Protein AF-A0A6L4ZK62-F1 (afdb_monomer_lite)

Sequence (95 aa):
MKKRDLFFAAICVVVVGFLIFLSVRGKKPKPVDLSIPQHQNIKDITTRDRCLECHHPQTGINDVSNRIKATHPEKWQDIKFSCIKCHKLKTAADK

pLDDT: mean 86.46, std 8.83, range [50.75, 97.62]

Secondary structure (DSSP, 8-state):
--HHHHHHHHHHHHHHHHHHHHHHTT--PPPEETTSGGGTT--TT--HHHHHHHH-TTT--SHHHHHHHHHS-GGGG-TT--GGGTS-EE-TT--

Structure (mmCIF, N/CA/C/O backbone):
data_AF-A0A6L4ZK62-F1
#
_entry.id   AF-A0A6L4ZK62-F1
#
loop_
_atom_site.group_PDB
_atom_site.id
_atom_site.type_symbol
_atom_site.label_atom_id
_atom_site.label_alt_id
_atom_site.label_comp_id
_atom_site.label_asym_id
_atom_site.label_entity_id
_atom_site.label_seq_id
_atom_site.pdbx_PDB_ins_code
_atom_site.Cartn_x
_atom_site.Cartn_y
_atom_site.Cartn_z
_atom_site.occupancy
_atom_site.B_iso_or_equiv
_atom_site.auth_seq_id
_atom_site.auth_comp_id
_atom_site.auth_asym_id
_atom_site.auth_atom_id
_atom_site.pdbx_PDB_model_num
ATOM 1 N N . MET A 1 1 ? -28.841 17.987 32.473 1.00 60.50 1 MET A N 1
ATOM 2 C CA . MET A 1 1 ? -27.942 16.809 32.532 1.00 60.50 1 MET A CA 1
ATOM 3 C C . MET A 1 1 ? -27.203 16.808 33.857 1.00 60.50 1 MET A C 1
ATOM 5 O O . MET A 1 1 ? -26.782 17.874 34.295 1.00 60.50 1 MET A O 1
ATOM 9 N N . LYS A 1 2 ? -27.068 15.657 34.524 1.00 88.88 2 LYS A N 1
ATOM 10 C CA . LYS A 1 2 ? -26.320 15.563 35.788 1.00 88.88 2 LYS A CA 1
ATOM 11 C C . LYS A 1 2 ? -24.815 15.581 35.489 1.00 88.88 2 LYS A C 1
ATOM 13 O O . LYS A 1 2 ? -24.389 15.115 34.438 1.00 88.88 2 LYS A O 1
ATOM 18 N N . LYS A 1 3 ? -23.990 16.070 36.427 1.00 89.44 3 LYS A N 1
ATOM 19 C CA . LYS A 1 3 ? -22.513 16.114 36.281 1.00 89.44 3 LYS A CA 1
ATOM 20 C C . LYS A 1 3 ? -21.907 14.752 35.902 1.00 89.44 3 LYS A C 1
ATOM 22 O O . LYS A 1 3 ? -20.947 14.694 35.145 1.00 89.44 3 LYS A O 1
ATOM 27 N N . ARG A 1 4 ? -22.508 13.662 36.391 1.00 89.88 4 ARG A N 1
ATOM 28 C CA . ARG A 1 4 ? -22.123 12.281 36.057 1.00 89.88 4 ARG A CA 1
ATOM 29 C C . ARG A 1 4 ? -22.343 11.947 34.580 1.00 89.88 4 ARG A C 1
ATOM 31 O O . ARG A 1 4 ? -21.506 11.279 33.989 1.00 89.88 4 ARG A O 1
ATOM 38 N N . ASP A 1 5 ? -23.426 12.445 33.989 1.00 91.62 5 ASP A N 1
ATOM 39 C CA . ASP A 1 5 ? -23.760 12.202 32.582 1.00 91.62 5 ASP A CA 1
ATOM 40 C C . ASP A 1 5 ? -22.766 12.938 31.671 1.00 91.62 5 ASP A C 1
ATOM 42 O O . ASP A 1 5 ? -22.336 12.405 30.653 1.00 91.62 5 ASP A O 1
ATOM 46 N N . LEU A 1 6 ? -22.342 14.144 32.077 1.00 92.56 6 LEU A N 1
ATOM 47 C CA . LEU A 1 6 ? -21.321 14.920 31.369 1.00 92.56 6 LEU A CA 1
ATOM 48 C C . LEU A 1 6 ? -19.949 14.227 31.415 1.00 92.56 6 LEU A C 1
ATOM 50 O O . LEU A 1 6 ? -19.256 14.151 30.405 1.00 92.56 6 LEU A O 1
ATOM 54 N N . PHE A 1 7 ? -19.576 13.692 32.580 1.00 94.38 7 PHE A N 1
ATOM 55 C CA . PHE A 1 7 ? -18.335 12.937 32.750 1.00 94.38 7 PHE A CA 1
ATOM 56 C C . PHE A 1 7 ? -18.327 11.654 31.910 1.00 94.38 7 PH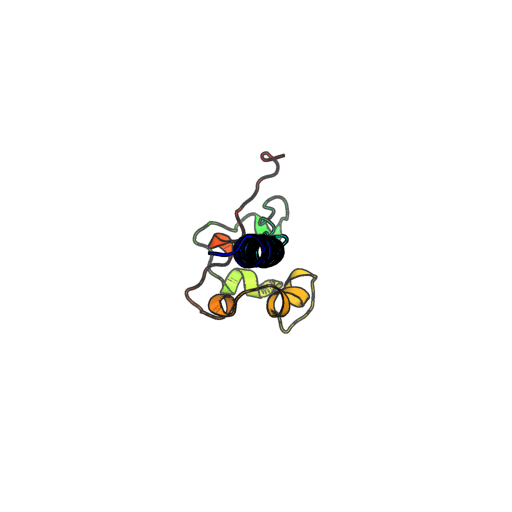E A C 1
ATOM 58 O O . PHE A 1 7 ? -17.351 11.370 31.219 1.00 94.38 7 PHE A O 1
ATOM 65 N N . PHE A 1 8 ? -19.437 10.915 31.910 1.00 94.88 8 PHE A N 1
ATOM 66 C CA . PHE A 1 8 ? -19.588 9.727 31.076 1.00 94.88 8 PHE A CA 1
ATOM 67 C C . PHE A 1 8 ? -19.473 10.063 29.582 1.00 94.88 8 PHE A C 1
ATOM 69 O O . PHE A 1 8 ? -18.706 9.423 28.865 1.00 94.88 8 PHE A O 1
ATOM 76 N N . ALA A 1 9 ? -20.155 11.118 29.125 1.00 95.31 9 ALA A N 1
ATOM 77 C CA . ALA A 1 9 ? -20.063 11.576 27.741 1.00 95.31 9 ALA A CA 1
ATOM 78 C C . ALA A 1 9 ? -18.623 11.949 27.345 1.00 95.31 9 ALA A C 1
ATOM 80 O O . ALA A 1 9 ? -18.170 11.577 26.263 1.00 95.31 9 ALA A O 1
ATOM 81 N N . ALA A 1 10 ? -17.878 12.621 28.229 1.00 96.19 10 ALA A N 1
ATOM 82 C CA . ALA A 1 10 ? -16.477 12.957 27.987 1.00 96.19 10 ALA A CA 1
ATOM 83 C C . ALA A 1 10 ? -15.604 11.704 27.801 1.00 96.19 10 ALA A C 1
ATOM 85 O O . ALA A 1 10 ? -14.806 11.648 26.866 1.00 96.19 10 ALA A O 1
ATOM 86 N N . ILE A 1 11 ? -15.796 10.670 28.630 1.00 96.56 11 ILE A N 1
ATOM 87 C CA . ILE A 1 11 ? -15.089 9.390 28.476 1.00 96.56 11 ILE A CA 1
ATOM 88 C C . ILE A 1 11 ? -15.421 8.747 27.130 1.00 96.56 11 ILE A C 1
ATOM 90 O O . ILE A 1 11 ? -14.509 8.321 26.422 1.00 96.56 11 ILE A O 1
ATOM 94 N N . CYS A 1 12 ? -16.698 8.707 26.740 1.00 96.94 12 CYS A N 1
ATOM 95 C CA . CYS A 1 12 ? -17.096 8.159 25.445 1.00 96.94 12 CYS A CA 1
ATOM 96 C C . CYS A 1 12 ? -16.392 8.872 24.284 1.00 96.94 12 CYS A C 1
ATOM 98 O O . CYS A 1 12 ? -15.862 8.206 23.397 1.00 96.94 12 CYS A O 1
ATOM 100 N N . VAL A 1 13 ? -16.324 10.208 24.310 1.00 97.25 13 VAL A N 1
ATOM 101 C CA . VAL A 1 13 ? -15.620 10.993 23.281 1.00 97.25 13 VAL A CA 1
ATOM 102 C C . VAL A 1 13 ? -14.132 10.643 23.237 1.00 97.25 13 VAL A C 1
ATOM 104 O O . VAL A 1 13 ? -13.591 10.438 22.151 1.00 97.25 13 VAL A O 1
ATOM 107 N N . VAL A 1 14 ? -13.474 10.516 24.393 1.00 97.44 14 VAL A N 1
ATOM 108 C CA . VAL A 1 14 ? -12.052 10.142 24.470 1.00 97.44 14 VAL A CA 1
ATOM 109 C C . VAL A 1 14 ? -11.814 8.743 23.904 1.00 97.44 14 VAL A C 1
ATOM 111 O O . VAL A 1 14 ? -10.916 8.564 23.083 1.00 97.44 14 VAL A O 1
ATOM 114 N N . VAL A 1 15 ? -12.628 7.757 24.288 1.00 97.62 15 VAL A N 1
ATOM 115 C CA . VAL A 1 15 ? -12.490 6.373 23.809 1.00 97.62 15 VAL A CA 1
ATOM 116 C C . VAL A 1 15 ? -12.726 6.295 22.302 1.00 97.62 15 VAL A C 1
ATOM 118 O O . VAL A 1 15 ? -11.910 5.718 21.586 1.00 97.62 15 VAL A O 1
ATOM 121 N N . VAL A 1 16 ? -13.792 6.917 21.792 1.00 96.75 16 VAL A N 1
ATOM 122 C CA . VAL A 1 16 ? -14.087 6.936 20.350 1.00 96.75 16 VAL A CA 1
ATOM 123 C C . VAL A 1 16 ? -12.972 7.641 19.577 1.00 96.75 16 VAL A C 1
ATOM 125 O O . VAL A 1 16 ? -12.487 7.105 18.582 1.00 96.75 16 VAL A O 1
ATOM 128 N N . GLY A 1 17 ? -12.506 8.797 20.057 1.00 96.06 17 GLY A N 1
ATOM 129 C CA . GLY A 1 17 ? -11.388 9.520 19.452 1.00 96.06 17 GLY A CA 1
ATOM 130 C C . GLY A 1 17 ? -10.103 8.689 19.418 1.00 96.06 17 GLY A C 1
ATOM 131 O O . GLY A 1 17 ? -9.425 8.637 18.392 1.00 96.06 17 GLY A O 1
ATOM 132 N N . PHE A 1 18 ? -9.801 7.973 20.502 1.00 95.25 18 PHE A N 1
ATOM 133 C CA . PHE A 1 18 ? -8.647 7.082 20.578 1.00 95.25 18 PHE A CA 1
ATOM 134 C C . PHE A 1 18 ? -8.753 5.900 19.604 1.00 95.25 18 PHE A C 1
ATOM 136 O O . PHE A 1 18 ? -7.789 5.589 18.904 1.00 95.25 18 PHE A O 1
ATOM 143 N N . LEU A 1 19 ? -9.928 5.277 19.483 1.00 93.56 19 LEU A N 1
ATOM 144 C CA . LEU A 1 19 ? -10.157 4.193 18.523 1.00 93.56 19 LEU A CA 1
ATOM 145 C C . LEU A 1 19 ? -10.040 4.673 17.069 1.00 93.56 19 LEU A C 1
ATOM 147 O O . LEU A 1 19 ? -9.416 3.997 16.250 1.00 93.56 19 LEU A O 1
ATOM 151 N N . ILE A 1 20 ? -10.577 5.856 16.746 1.00 90.50 20 ILE A N 1
ATOM 152 C CA . ILE A 1 20 ? -10.412 6.476 15.421 1.00 90.50 20 ILE A CA 1
ATOM 153 C C . ILE A 1 20 ? -8.928 6.716 15.145 1.00 90.50 20 ILE A C 1
ATOM 155 O O . ILE A 1 20 ? -8.422 6.342 14.087 1.00 90.50 20 ILE A O 1
ATOM 159 N N . PHE A 1 21 ? -8.208 7.282 16.111 1.00 90.56 21 PHE A N 1
ATOM 160 C CA . PHE A 1 21 ? -6.779 7.524 15.987 1.00 90.56 21 PHE A CA 1
ATOM 161 C C . PHE A 1 21 ? -5.992 6.240 15.700 1.00 90.56 21 PHE A C 1
ATOM 163 O O . PHE A 1 21 ? -5.195 6.212 14.760 1.00 90.56 21 PHE A O 1
ATOM 170 N N . LEU A 1 22 ? -6.249 5.160 16.445 1.00 86.94 22 LEU A N 1
ATOM 171 C CA . LEU A 1 22 ? -5.626 3.857 16.201 1.00 86.94 22 LEU A CA 1
ATOM 172 C C . LEU A 1 22 ? -6.001 3.274 14.832 1.00 86.94 22 LEU A C 1
ATOM 174 O O . LEU A 1 22 ? -5.151 2.690 14.167 1.00 86.94 22 LEU A O 1
ATOM 178 N N . SER A 1 23 ? -7.240 3.471 14.375 1.00 81.12 23 SER A N 1
ATOM 179 C CA . SER A 1 23 ? -7.703 2.973 13.072 1.00 81.12 23 SER A CA 1
ATOM 180 C C . SER A 1 23 ? -6.976 3.618 11.884 1.00 81.12 23 SER A C 1
ATOM 182 O O . SER A 1 23 ? -6.807 2.980 10.837 1.00 81.12 23 SER A O 1
ATOM 184 N N . VAL A 1 24 ? -6.531 4.869 12.034 1.00 80.12 24 VAL A N 1
ATOM 185 C CA . VAL A 1 24 ? -5.833 5.627 10.981 1.00 80.12 24 VAL A CA 1
ATOM 186 C C . VAL A 1 24 ? -4.307 5.517 11.119 1.00 80.12 24 VAL A C 1
ATOM 188 O O . VAL A 1 24 ? -3.577 5.550 10.123 1.00 80.12 24 VAL A O 1
ATOM 191 N N . ARG A 1 25 ? -3.790 5.351 12.342 1.00 76.50 25 ARG A N 1
ATOM 192 C CA . ARG A 1 25 ? -2.350 5.289 12.612 1.00 76.50 25 ARG A CA 1
ATOM 193 C C . ARG A 1 25 ? -1.751 3.973 12.096 1.00 76.50 25 ARG A C 1
ATOM 195 O O . ARG A 1 25 ? -2.106 2.892 12.538 1.00 76.50 25 ARG A O 1
ATOM 202 N N . GLY A 1 26 ? -0.797 4.073 11.167 1.00 64.31 26 GLY A N 1
ATOM 203 C CA . GLY A 1 26 ? -0.035 2.929 10.639 1.00 64.31 26 GLY A CA 1
ATOM 204 C C . GLY A 1 26 ? -0.442 2.464 9.237 1.00 64.31 26 GLY A C 1
ATOM 205 O O . GLY A 1 26 ? 0.331 1.763 8.589 1.00 64.31 26 GLY A O 1
ATOM 206 N N . LYS A 1 27 ? -1.576 2.930 8.701 1.00 71.25 27 LYS A N 1
ATOM 207 C CA . LYS A 1 27 ? -2.012 2.640 7.321 1.00 71.25 27 LYS 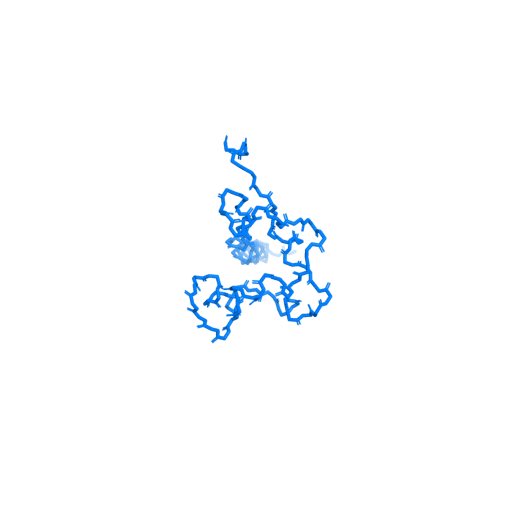A CA 1
ATOM 208 C C . LYS A 1 27 ? -1.380 3.594 6.303 1.00 71.25 27 LYS A C 1
ATOM 210 O O . LYS A 1 27 ? -2.073 4.202 5.493 1.00 71.25 27 LYS A O 1
ATOM 215 N N . LYS A 1 28 ? -0.059 3.781 6.373 1.00 79.50 28 LYS A N 1
ATOM 216 C CA . LYS A 1 28 ? 0.663 4.612 5.402 1.00 79.50 28 LYS A CA 1
ATOM 217 C C . LYS A 1 28 ? 1.231 3.723 4.293 1.00 79.50 28 LYS A C 1
ATOM 219 O O . LYS A 1 28 ? 2.136 2.937 4.579 1.00 79.50 28 LYS A O 1
ATOM 224 N N . PRO A 1 29 ? 0.724 3.821 3.051 1.00 85.75 29 PRO A N 1
ATOM 225 C CA . PRO A 1 29 ? 1.315 3.108 1.927 1.00 85.75 29 PRO A CA 1
ATOM 226 C C . PRO A 1 29 ? 2.757 3.582 1.732 1.00 85.75 29 PRO A C 1
ATOM 228 O O . PRO A 1 29 ? 3.038 4.782 1.731 1.00 85.75 29 PRO A O 1
ATOM 231 N N . LYS A 1 30 ? 3.686 2.634 1.598 1.00 87.56 30 LYS A N 1
ATOM 232 C CA . LYS A 1 30 ? 5.078 2.955 1.270 1.00 87.56 30 LYS A CA 1
ATOM 233 C C . LYS A 1 30 ? 5.152 3.460 -0.174 1.00 87.56 30 LYS A C 1
ATOM 235 O O . LYS A 1 30 ? 4.467 2.890 -1.020 1.00 87.56 30 LYS A O 1
ATOM 240 N N . PRO A 1 31 ? 5.948 4.490 -0.480 1.00 90.94 31 PRO A N 1
ATOM 241 C CA . PRO A 1 31 ? 6.092 4.938 -1.856 1.00 90.94 31 PRO A CA 1
ATOM 242 C C . PRO A 1 31 ? 6.747 3.863 -2.733 1.00 90.94 31 PRO A C 1
ATOM 244 O O . PRO A 1 31 ? 7.481 3.008 -2.231 1.00 90.94 31 PRO A O 1
ATOM 247 N N . VAL A 1 32 ? 6.494 3.929 -4.040 1.00 91.69 32 VAL A N 1
ATOM 248 C CA . VAL A 1 32 ? 7.251 3.157 -5.031 1.00 91.69 32 VAL A CA 1
ATOM 249 C C . VAL A 1 32 ? 8.595 3.846 -5.210 1.00 91.69 32 VAL A C 1
ATOM 251 O O . VAL A 1 32 ? 8.659 4.987 -5.666 1.00 91.69 32 VAL A O 1
ATOM 254 N N . ASP A 1 33 ? 9.658 3.159 -4.814 1.00 91.69 33 ASP A N 1
ATOM 255 C CA . ASP A 1 33 ? 11.019 3.665 -4.939 1.00 91.69 33 ASP A CA 1
ATOM 256 C C . ASP A 1 33 ? 11.514 3.491 -6.377 1.00 91.69 33 ASP A C 1
ATOM 258 O O . ASP A 1 33 ? 11.746 2.364 -6.819 1.00 91.69 33 ASP A O 1
ATOM 262 N N . LEU A 1 34 ? 11.663 4.607 -7.094 1.00 91.00 34 LEU A N 1
ATOM 263 C CA . LEU A 1 34 ? 12.130 4.639 -8.481 1.00 91.00 34 LEU A CA 1
ATOM 264 C C . LEU A 1 34 ? 13.647 4.419 -8.614 1.00 91.00 34 LEU A C 1
ATOM 266 O O . LEU A 1 34 ? 14.138 4.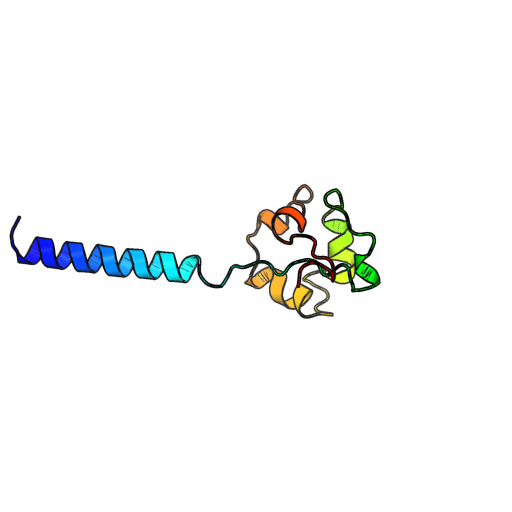272 -9.731 1.00 91.00 34 LEU A O 1
ATOM 270 N N . SER A 1 35 ? 14.401 4.380 -7.508 1.00 89.75 35 SER A N 1
ATOM 271 C CA . SER A 1 35 ? 15.825 4.014 -7.542 1.00 89.75 35 SER A CA 1
ATOM 272 C C . SER A 1 35 ? 16.045 2.517 -7.787 1.00 89.75 35 SER A C 1
ATOM 274 O O . SER A 1 35 ? 17.103 2.118 -8.272 1.00 89.75 35 SER A O 1
ATOM 276 N N . ILE A 1 36 ? 15.033 1.690 -7.508 1.00 89.62 36 ILE A N 1
ATOM 277 C CA . ILE A 1 36 ? 15.048 0.255 -7.792 1.00 89.62 36 ILE A CA 1
ATOM 278 C C . ILE A 1 36 ? 14.944 0.063 -9.316 1.00 89.62 36 ILE A C 1
ATOM 280 O O . ILE A 1 36 ? 13.965 0.534 -9.901 1.00 89.62 36 ILE A O 1
ATOM 284 N N . PRO A 1 37 ? 15.883 -0.649 -9.976 1.00 91.06 37 PRO A N 1
ATOM 285 C CA . PRO A 1 37 ? 15.896 -0.799 -11.436 1.00 91.06 37 PRO A CA 1
ATOM 286 C C . PRO A 1 37 ? 14.565 -1.279 -12.027 1.00 91.06 37 PRO A C 1
ATOM 288 O O . PRO A 1 37 ? 14.101 -0.768 -13.042 1.00 91.06 37 PRO A O 1
ATOM 291 N N . GLN A 1 38 ? 13.897 -2.209 -11.343 1.00 89.69 38 GLN A N 1
ATOM 292 C CA . GLN A 1 38 ? 12.606 -2.770 -11.748 1.00 89.69 38 GLN A CA 1
ATOM 293 C C . GLN A 1 38 ? 11.457 -1.747 -11.706 1.00 89.69 38 GLN A C 1
ATOM 295 O O . GLN A 1 38 ? 10.434 -1.949 -12.355 1.00 89.69 38 GLN A O 1
ATOM 300 N N . HIS A 1 39 ? 11.605 -0.649 -10.964 1.00 92.88 39 HIS A N 1
ATOM 301 C CA . HIS A 1 39 ? 10.582 0.387 -10.823 1.00 92.88 39 HIS A CA 1
ATOM 302 C C . HIS A 1 39 ? 10.816 1.618 -11.700 1.00 92.88 39 HIS A C 1
ATOM 304 O O . HIS A 1 39 ? 9.918 2.448 -11.805 1.00 92.88 39 HIS A O 1
ATOM 310 N N . GLN A 1 40 ? 11.972 1.744 -12.356 1.00 91.31 40 GLN A N 1
ATOM 311 C CA . GLN A 1 40 ? 12.345 2.955 -13.102 1.00 91.31 40 GLN A CA 1
ATOM 312 C C . GLN A 1 40 ? 11.332 3.349 -14.188 1.00 91.31 40 GLN A C 1
ATOM 314 O O . GLN A 1 40 ? 11.164 4.529 -14.485 1.00 91.31 40 GLN A O 1
ATOM 319 N N . ASN A 1 41 ? 10.624 2.369 -14.757 1.00 89.19 41 ASN A N 1
ATOM 320 C CA . ASN A 1 41 ? 9.641 2.583 -15.821 1.00 89.19 41 ASN A CA 1
ATOM 321 C C . ASN A 1 41 ? 8.188 2.683 -15.322 1.00 89.19 41 ASN A C 1
ATOM 323 O O . ASN A 1 41 ? 7.266 2.777 -16.136 1.00 89.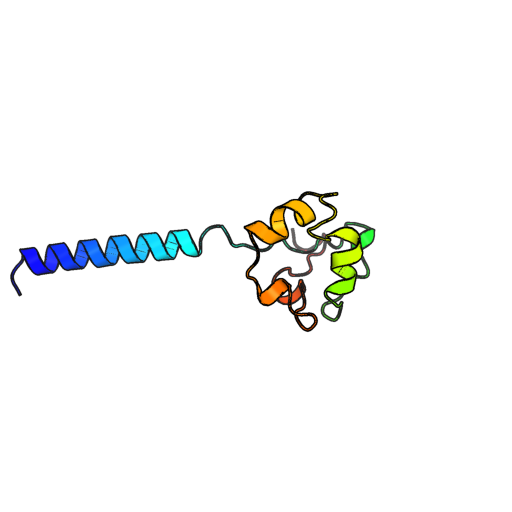19 41 ASN A O 1
ATOM 327 N N . ILE A 1 42 ? 7.961 2.649 -14.007 1.00 92.00 42 ILE A N 1
ATOM 328 C CA . ILE A 1 42 ? 6.624 2.781 -13.425 1.00 92.00 42 ILE A CA 1
ATOM 329 C C . ILE A 1 42 ? 6.199 4.252 -13.479 1.00 92.00 42 ILE A C 1
ATOM 331 O O . ILE A 1 42 ? 6.928 5.146 -13.056 1.00 92.00 42 ILE A O 1
ATOM 335 N N . LYS A 1 43 ? 5.000 4.502 -14.006 1.00 90.50 43 LYS A N 1
ATOM 336 C CA . LYS A 1 43 ? 4.389 5.831 -14.152 1.00 90.50 43 LYS A CA 1
ATOM 337 C C . LYS A 1 43 ? 3.009 5.820 -13.513 1.00 90.50 43 LYS A C 1
ATOM 339 O O . LYS A 1 43 ? 2.431 4.756 -13.348 1.00 90.50 43 LYS A O 1
ATOM 344 N N . ASP A 1 44 ? 2.416 6.982 -13.253 1.00 87.44 44 ASP A N 1
ATOM 345 C CA . ASP A 1 44 ? 1.077 7.067 -12.639 1.00 87.44 44 ASP A CA 1
ATOM 346 C C . ASP A 1 44 ? -0.029 6.334 -13.423 1.00 87.44 44 ASP A C 1
ATOM 348 O O . ASP A 1 44 ? -1.025 5.900 -12.843 1.00 87.44 44 ASP A O 1
ATOM 352 N N . ILE A 1 45 ? 0.161 6.154 -14.735 1.00 87.94 45 ILE A N 1
ATOM 353 C CA . ILE A 1 45 ? -0.757 5.405 -15.606 1.00 87.94 45 ILE A CA 1
ATOM 354 C C . ILE A 1 45 ? -0.556 3.883 -15.555 1.00 87.94 45 ILE A C 1
ATOM 356 O O . ILE A 1 45 ? -1.333 3.145 -16.158 1.00 87.94 45 ILE A O 1
ATOM 360 N N . THR A 1 46 ? 0.505 3.402 -14.901 1.00 90.00 46 THR A N 1
ATOM 361 C CA . THR A 1 46 ? 0.838 1.979 -14.863 1.00 90.00 46 THR A CA 1
ATOM 362 C C . THR A 1 46 ? -0.286 1.203 -14.181 1.00 90.00 46 THR A C 1
ATOM 364 O O . THR A 1 46 ? -0.777 1.567 -13.107 1.00 90.00 46 THR A O 1
ATOM 367 N N . THR A 1 47 ? -0.712 0.128 -14.839 1.00 90.25 47 THR A N 1
ATOM 368 C CA . THR A 1 47 ? -1.812 -0.713 -14.375 1.00 90.25 47 THR A CA 1
ATOM 369 C C . THR A 1 47 ? -1.382 -1.588 -13.206 1.00 90.25 47 THR A C 1
ATOM 371 O O . THR A 1 47 ? -0.208 -1.914 -13.029 1.00 90.25 47 THR A O 1
ATOM 374 N N . ARG A 1 48 ? -2.369 -2.016 -12.417 1.00 90.62 48 ARG A N 1
ATOM 375 C CA . ARG A 1 48 ? -2.176 -2.954 -11.309 1.00 90.62 48 ARG A CA 1
ATOM 376 C C . ARG A 1 48 ? -1.482 -4.241 -11.737 1.00 90.62 48 ARG A C 1
ATOM 378 O O . ARG A 1 48 ? -0.623 -4.719 -11.002 1.00 90.62 48 ARG A O 1
ATOM 385 N N . ASP A 1 49 ? -1.838 -4.788 -12.894 1.00 90.56 49 ASP A N 1
ATOM 386 C CA . ASP A 1 49 ? -1.311 -6.083 -13.333 1.00 90.56 49 ASP A CA 1
ATOM 387 C C . ASP A 1 49 ? 0.213 -6.053 -13.480 1.00 90.56 49 ASP A C 1
ATOM 389 O O . ASP A 1 49 ? 0.875 -6.997 -13.063 1.00 90.56 49 ASP A O 1
ATOM 393 N N . ARG A 1 50 ? 0.785 -4.917 -13.907 1.00 91.50 50 ARG A N 1
ATOM 394 C CA . ARG A 1 50 ? 2.243 -4.723 -13.941 1.00 91.50 50 ARG A CA 1
ATOM 395 C C . ARG A 1 50 ? 2.890 -4.805 -12.562 1.00 91.50 50 ARG A C 1
ATOM 397 O O . ARG A 1 50 ? 3.979 -5.344 -12.427 1.00 91.50 50 ARG A O 1
ATOM 404 N N . CYS A 1 51 ? 2.232 -4.295 -11.522 1.00 90.75 51 CYS A N 1
ATOM 405 C CA . CYS A 1 51 ? 2.730 -4.429 -10.152 1.00 90.75 51 CYS A CA 1
ATOM 406 C C . CYS A 1 51 ? 2.625 -5.879 -9.656 1.00 90.75 51 CYS A C 1
ATOM 408 O O . CYS A 1 51 ? 3.488 -6.350 -8.916 1.00 90.75 51 CYS A O 1
ATOM 410 N N . LEU A 1 52 ? 1.563 -6.585 -10.049 1.00 90.50 52 LEU A N 1
ATOM 411 C CA . LEU A 1 52 ? 1.308 -7.955 -9.614 1.00 90.50 52 LEU A CA 1
ATOM 412 C C . LEU A 1 52 ? 2.214 -8.994 -10.268 1.00 90.50 52 LEU A C 1
ATOM 414 O O . LEU A 1 52 ? 2.341 -10.068 -9.694 1.00 90.50 52 LEU A O 1
ATOM 418 N N . GLU A 1 53 ? 2.893 -8.681 -11.372 1.00 90.62 53 GLU A N 1
ATOM 419 C CA . GLU A 1 53 ? 3.936 -9.551 -11.941 1.00 90.62 53 GLU A CA 1
ATOM 420 C C . GLU A 1 53 ? 4.985 -9.945 -10.877 1.00 90.62 53 GLU A C 1
ATOM 422 O O . GLU A 1 53 ? 5.382 -11.105 -10.793 1.00 90.62 53 GLU A O 1
ATOM 427 N N . CYS A 1 54 ? 5.363 -9.006 -9.999 1.00 89.56 54 CYS A N 1
ATOM 428 C CA . CYS A 1 54 ? 6.353 -9.227 -8.935 1.00 89.56 54 CYS A CA 1
ATOM 429 C C . CYS A 1 54 ? 5.759 -9.228 -7.517 1.00 89.56 54 CYS A C 1
ATOM 431 O O . CYS A 1 54 ? 6.369 -9.770 -6.594 1.00 89.56 54 CYS A O 1
ATOM 433 N N . HIS A 1 55 ? 4.594 -8.609 -7.308 1.00 90.06 55 HIS A N 1
ATOM 434 C CA . HIS A 1 55 ? 3.967 -8.463 -5.989 1.00 90.06 55 HIS A CA 1
ATOM 435 C C . HIS A 1 55 ? 2.696 -9.303 -5.821 1.00 90.06 55 HIS A C 1
ATOM 437 O O . HIS A 1 55 ? 1.805 -8.935 -5.059 1.00 90.06 55 HIS A O 1
ATOM 443 N N . HIS A 1 56 ? 2.564 -10.417 -6.542 1.00 88.69 56 HIS A N 1
ATOM 444 C CA . HIS A 1 56 ? 1.361 -11.237 -6.453 1.00 88.69 56 HIS A CA 1
ATOM 445 C C . HIS A 1 56 ? 1.162 -11.824 -5.038 1.00 88.69 56 HIS A C 1
ATOM 447 O O . HIS A 1 56 ? 2.039 -12.508 -4.514 1.00 88.69 56 HIS A O 1
ATOM 453 N N . PRO A 1 57 ? -0.020 -11.683 -4.416 1.00 84.75 57 PRO A N 1
ATOM 454 C CA . PRO A 1 57 ? -0.247 -12.112 -3.033 1.00 84.75 57 PRO A CA 1
ATOM 455 C C . PRO A 1 57 ? -0.272 -13.632 -2.826 1.00 84.75 57 PRO A C 1
ATOM 457 O O . PRO A 1 57 ? -0.387 -14.093 -1.693 1.00 84.75 57 PRO A O 1
ATOM 460 N N . GLN A 1 58 ? -0.248 -14.418 -3.903 1.00 83.62 58 GLN A N 1
ATOM 461 C CA . GLN A 1 58 ? -0.177 -15.881 -3.826 1.00 83.62 58 GLN A CA 1
ATOM 462 C C . GLN A 1 58 ? 1.250 -16.415 -3.960 1.00 83.62 58 GLN A C 1
ATOM 464 O O . GLN A 1 58 ? 1.491 -17.549 -3.570 1.00 83.62 58 GLN A O 1
ATOM 469 N N . THR A 1 59 ? 2.187 -15.633 -4.506 1.00 80.56 59 THR A N 1
ATOM 470 C CA . THR A 1 59 ? 3.556 -16.120 -4.721 1.00 80.56 59 THR A CA 1
ATOM 471 C C . THR A 1 59 ? 4.389 -16.025 -3.448 1.00 80.56 59 THR A C 1
ATOM 473 O O . THR A 1 59 ? 5.271 -16.846 -3.234 1.00 80.56 59 THR A O 1
ATOM 476 N N . GLY A 1 60 ? 4.122 -15.027 -2.597 1.00 78.31 60 GLY A N 1
ATOM 477 C CA . GLY A 1 60 ? 4.815 -14.846 -1.316 1.00 78.31 60 GLY A CA 1
ATOM 478 C C . GLY A 1 60 ? 6.316 -14.551 -1.436 1.00 78.31 60 GLY A C 1
ATOM 479 O O . GLY A 1 60 ? 7.034 -14.582 -0.440 1.00 78.31 60 GLY A O 1
ATOM 480 N N . ILE A 1 61 ? 6.790 -14.234 -2.647 1.00 77.94 61 ILE A N 1
ATOM 481 C CA . ILE A 1 61 ? 8.217 -14.101 -2.987 1.00 77.94 61 ILE A CA 1
ATOM 482 C C . ILE A 1 61 ? 8.876 -12.914 -2.266 1.00 77.94 61 ILE A C 1
ATOM 484 O O . ILE A 1 61 ? 10.087 -12.895 -2.069 1.00 77.94 61 ILE A O 1
ATOM 488 N N . ASN A 1 62 ? 8.098 -11.906 -1.862 1.00 82.00 62 ASN A N 1
ATOM 489 C CA . ASN A 1 62 ? 8.614 -10.727 -1.173 1.00 82.00 62 ASN A CA 1
ATOM 490 C C . ASN A 1 62 ? 7.663 -10.210 -0.089 1.00 82.00 62 ASN A C 1
ATOM 492 O O . ASN A 1 62 ? 6.477 -10.545 -0.040 1.00 82.00 62 ASN A O 1
ATOM 496 N N . ASP A 1 63 ? 8.197 -9.329 0.757 1.00 80.31 63 ASP A N 1
ATOM 497 C CA . ASP A 1 63 ? 7.473 -8.674 1.850 1.00 80.31 63 ASP A CA 1
ATOM 498 C C . ASP A 1 63 ? 6.163 -8.018 1.410 1.00 80.31 63 ASP A C 1
ATOM 500 O O . ASP A 1 63 ? 5.184 -8.016 2.157 1.00 80.31 63 ASP A O 1
ATOM 504 N N . VAL A 1 64 ? 6.132 -7.454 0.202 1.00 80.56 64 VAL A N 1
ATOM 505 C CA . VAL A 1 64 ? 4.930 -6.817 -0.343 1.00 80.56 64 VAL A CA 1
ATOM 506 C C . VAL A 1 64 ? 3.866 -7.877 -0.630 1.00 80.56 64 VAL A C 1
ATOM 508 O O . VAL A 1 64 ? 2.745 -7.755 -0.139 1.00 80.56 64 VAL A O 1
ATOM 511 N N . SER A 1 65 ? 4.235 -8.957 -1.322 1.00 81.94 65 SER A N 1
ATOM 512 C CA . SER A 1 65 ? 3.355 -10.091 -1.640 1.00 81.94 65 SER A CA 1
ATOM 513 C C . SER A 1 65 ? 2.721 -10.683 -0.379 1.00 81.94 65 SER A C 1
ATOM 515 O O . SER A 1 65 ? 1.510 -10.890 -0.325 1.00 81.94 65 SER A O 1
ATOM 517 N N . ASN A 1 66 ? 3.520 -10.859 0.677 1.00 82.38 66 ASN A N 1
ATOM 518 C CA . ASN A 1 66 ? 3.061 -11.423 1.948 1.00 82.38 66 ASN A CA 1
ATOM 519 C C . ASN A 1 66 ? 2.100 -10.500 2.713 1.00 82.38 66 ASN A C 1
ATOM 521 O O . ASN A 1 66 ? 1.275 -10.967 3.498 1.00 82.38 66 ASN A O 1
ATOM 525 N N . ARG A 1 67 ? 2.178 -9.182 2.495 1.00 81.19 67 ARG A N 1
ATOM 526 C CA . ARG A 1 67 ? 1.415 -8.194 3.272 1.00 81.19 67 ARG A CA 1
ATOM 527 C C . ARG A 1 67 ? 0.172 -7.668 2.568 1.00 81.19 67 ARG A C 1
ATOM 529 O O . ARG A 1 67 ? -0.673 -7.096 3.258 1.00 81.19 67 ARG A O 1
ATOM 536 N N . ILE A 1 68 ? 0.014 -7.858 1.254 1.00 81.12 68 ILE A N 1
ATOM 537 C CA . ILE A 1 68 ? -1.139 -7.325 0.503 1.00 81.12 68 ILE A CA 1
ATOM 538 C C . ILE A 1 68 ? -2.470 -7.734 1.146 1.00 81.12 68 ILE A C 1
ATOM 540 O O . ILE A 1 68 ? -3.257 -6.861 1.499 1.00 81.12 68 ILE A O 1
ATOM 544 N N . LYS A 1 69 ? -2.698 -9.029 1.408 1.00 79.12 69 LYS A N 1
ATOM 545 C CA . LYS A 1 69 ? -3.979 -9.507 1.971 1.00 79.12 69 LYS A CA 1
ATOM 546 C C . LYS A 1 69 ? -4.283 -8.941 3.361 1.00 79.12 69 LYS A C 1
ATOM 548 O O . LYS A 1 69 ? -5.431 -8.637 3.651 1.00 79.12 69 LYS A O 1
ATOM 553 N N . ALA A 1 70 ? -3.265 -8.799 4.209 1.00 80.38 70 ALA A N 1
ATOM 554 C CA . ALA A 1 70 ? -3.440 -8.371 5.597 1.00 80.38 70 ALA A CA 1
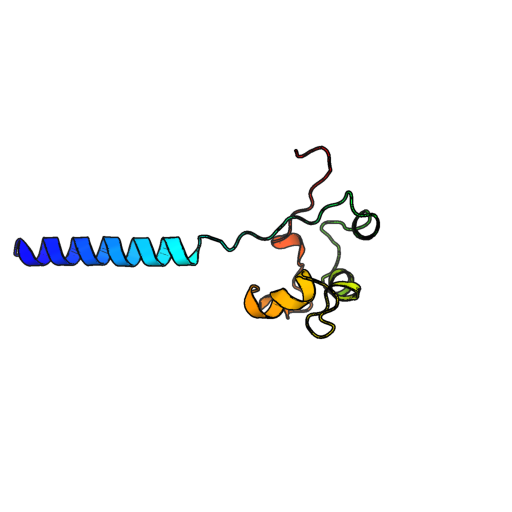ATOM 555 C C . ALA A 1 70 ? -3.581 -6.849 5.760 1.00 80.38 70 ALA A C 1
ATOM 557 O O . ALA A 1 70 ? -4.095 -6.381 6.772 1.00 80.38 70 ALA A O 1
ATOM 558 N N . THR A 1 71 ? -3.077 -6.067 4.801 1.00 82.00 71 THR A N 1
ATOM 559 C CA . THR A 1 71 ? -2.917 -4.611 4.969 1.00 82.00 71 THR A CA 1
ATOM 560 C C . THR A 1 71 ? -3.685 -3.775 3.954 1.00 82.00 71 THR A C 1
ATOM 562 O O . THR A 1 71 ? -3.856 -2.576 4.179 1.00 82.00 71 THR A O 1
ATOM 565 N N . HIS A 1 72 ? -4.153 -4.367 2.851 1.00 86.06 72 HIS A N 1
ATOM 566 C CA . HIS A 1 72 ? -4.863 -3.635 1.808 1.00 86.06 72 HIS A CA 1
ATOM 567 C C . HIS A 1 72 ? -6.389 -3.775 1.931 1.00 86.06 72 HIS A C 1
ATOM 569 O O . HIS A 1 72 ? -6.887 -4.858 2.234 1.00 86.06 72 HIS A O 1
ATOM 575 N N . PRO A 1 73 ? -7.153 -2.710 1.624 1.00 83.44 73 PRO A N 1
ATOM 576 C CA . PRO A 1 73 ? -8.605 -2.798 1.484 1.00 83.44 73 PRO A CA 1
ATOM 577 C C . PRO A 1 73 ? -8.971 -3.622 0.248 1.00 83.44 73 PRO A C 1
ATOM 579 O O . PRO A 1 73 ? -8.326 -3.458 -0.782 1.00 83.44 73 PRO A O 1
ATOM 582 N N . GLU A 1 74 ? -10.046 -4.414 0.286 1.00 86.56 74 GLU A N 1
ATOM 583 C CA . GLU A 1 74 ? -10.447 -5.336 -0.802 1.00 86.56 74 GLU A CA 1
ATOM 584 C C . GLU A 1 74 ? -10.492 -4.718 -2.206 1.00 86.56 74 GLU A C 1
ATOM 586 O O . GLU A 1 74 ? -10.283 -5.413 -3.195 1.00 86.56 74 GLU A O 1
ATOM 591 N N . LYS A 1 75 ? -10.663 -3.395 -2.300 1.00 85.50 75 LYS A N 1
ATOM 592 C CA . LYS A 1 75 ? -10.573 -2.617 -3.540 1.00 85.50 75 LYS A CA 1
ATOM 593 C C . LYS A 1 75 ? -9.291 -2.862 -4.349 1.00 85.50 75 LYS A C 1
ATOM 595 O O . LYS A 1 75 ? -9.304 -2.644 -5.553 1.00 85.50 75 LYS A O 1
ATOM 600 N N . TRP A 1 76 ? -8.204 -3.339 -3.733 1.00 86.38 76 TRP A N 1
ATOM 601 C CA . TRP A 1 76 ? -6.999 -3.751 -4.465 1.00 86.38 76 TRP A CA 1
ATOM 602 C C . TRP A 1 76 ? -7.248 -4.922 -5.426 1.00 86.38 76 TRP A C 1
ATOM 604 O O . TRP A 1 76 ? -6.423 -5.144 -6.303 1.00 86.38 76 TRP A O 1
ATOM 614 N N . GLN A 1 77 ? -8.332 -5.687 -5.275 1.00 87.69 77 GLN A N 1
ATOM 615 C CA . GLN A 1 77 ? -8.687 -6.804 -6.157 1.00 87.69 77 GLN A CA 1
ATOM 616 C C . GLN A 1 77 ? -9.366 -6.350 -7.457 1.00 87.69 77 GLN A C 1
ATOM 618 O O . GLN A 1 77 ? -9.382 -7.106 -8.424 1.00 87.69 77 GLN A O 1
ATOM 623 N N . ASP A 1 78 ? -9.887 -5.121 -7.499 1.00 90.31 78 ASP A N 1
ATOM 624 C CA . ASP A 1 78 ? -10.507 -4.550 -8.694 1.00 90.31 78 ASP A CA 1
ATOM 625 C C . ASP A 1 78 ? -9.449 -4.316 -9.784 1.00 90.31 78 ASP A C 1
ATOM 627 O O . ASP A 1 78 ? -8.445 -3.632 -9.571 1.00 90.31 78 ASP A O 1
ATOM 631 N N . ILE A 1 79 ? -9.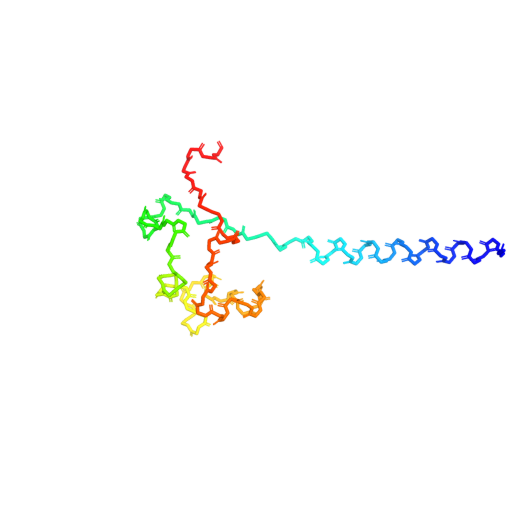696 -4.860 -10.977 1.00 86.88 79 ILE A N 1
ATOM 632 C CA . ILE A 1 79 ? -8.808 -4.744 -12.139 1.00 86.88 79 ILE A CA 1
ATOM 633 C C . ILE A 1 79 ? -8.618 -3.291 -12.597 1.00 86.88 79 ILE A C 1
ATOM 635 O O . ILE A 1 79 ? -7.576 -2.939 -13.144 1.00 86.88 79 ILE A O 1
ATOM 639 N N . LYS A 1 80 ? -9.599 -2.417 -12.336 1.00 88.12 80 LYS A N 1
ATOM 640 C CA . LYS A 1 80 ? -9.536 -0.984 -12.666 1.00 88.12 80 LYS A CA 1
ATOM 641 C C . LYS A 1 80 ? -8.816 -0.164 -11.593 1.00 88.12 80 LYS A C 1
ATOM 643 O O . LYS A 1 80 ? -8.587 1.037 -11.779 1.00 88.12 80 LYS A O 1
ATOM 648 N N . PHE A 1 81 ? -8.490 -0.759 -10.447 1.00 88.81 81 PHE A N 1
ATOM 649 C CA . PHE A 1 81 ? -7.772 -0.068 -9.385 1.00 88.81 81 PHE A CA 1
ATOM 650 C C . PHE A 1 81 ? -6.287 0.061 -9.739 1.00 88.81 81 PHE A C 1
ATOM 652 O O . PHE A 1 81 ? -5.673 -0.878 -10.227 1.00 88.81 81 PHE A O 1
ATOM 659 N N . SER A 1 82 ? -5.692 1.225 -9.467 1.00 90.69 82 SER A N 1
ATOM 660 C CA . SER A 1 82 ? -4.247 1.438 -9.614 1.00 90.69 82 SER A CA 1
ATOM 661 C C . SER A 1 82 ? -3.602 1.530 -8.238 1.00 90.69 82 SER A C 1
ATOM 663 O O . SER A 1 82 ? -4.025 2.333 -7.401 1.00 90.69 82 SER A O 1
ATOM 665 N N . CYS A 1 83 ? -2.544 0.744 -8.028 1.00 90.62 83 CYS A N 1
ATOM 666 C CA . CYS A 1 83 ? -1.754 0.733 -6.797 1.00 90.62 83 CYS A CA 1
ATOM 667 C C . CYS A 1 83 ? -1.145 2.116 -6.495 1.00 90.62 83 CYS A C 1
ATOM 669 O O . CYS A 1 83 ? -1.011 2.501 -5.333 1.00 90.62 83 CYS A O 1
ATOM 671 N N . ILE A 1 84 ? -0.859 2.907 -7.533 1.00 92.44 84 ILE A N 1
ATOM 672 C CA . ILE A 1 84 ? -0.161 4.202 -7.453 1.00 92.44 84 ILE A CA 1
ATOM 673 C C . ILE A 1 84 ? -1.057 5.310 -6.878 1.00 92.44 84 ILE A C 1
ATOM 675 O O . ILE A 1 84 ? -0.582 6.327 -6.366 1.00 92.44 84 ILE A O 1
ATOM 679 N N . LYS A 1 85 ? -2.380 5.085 -6.834 1.00 88.94 85 LYS A N 1
ATOM 680 C CA . LYS A 1 85 ? -3.308 5.972 -6.112 1.00 88.94 85 LYS A CA 1
ATOM 681 C C . LYS A 1 85 ? -2.927 6.109 -4.637 1.00 88.94 85 LYS A C 1
ATOM 683 O O . LYS A 1 85 ? -3.054 7.199 -4.080 1.00 88.94 85 LYS A O 1
ATOM 688 N N . CYS A 1 86 ? -2.437 5.026 -4.034 1.00 89.25 86 CYS A N 1
ATOM 689 C CA . CYS A 1 86 ? -1.986 4.992 -2.646 1.00 89.25 86 CYS A CA 1
ATOM 690 C C . CYS A 1 86 ? -0.453 5.005 -2.544 1.00 89.25 86 CYS A C 1
ATOM 692 O O . CYS A 1 86 ? 0.095 5.723 -1.714 1.00 89.25 86 CYS A O 1
ATOM 694 N N . HIS A 1 87 ? 0.245 4.260 -3.399 1.00 90.50 87 HIS A N 1
ATOM 695 C CA . HIS A 1 87 ? 1.703 4.154 -3.399 1.00 90.50 87 HIS A CA 1
ATOM 696 C C . HIS A 1 87 ? 2.326 5.205 -4.322 1.00 90.50 87 HIS A C 1
ATOM 698 O O . HIS A 1 87 ? 2.574 4.942 -5.495 1.00 90.50 87 HIS A O 1
ATOM 704 N N . LYS A 1 88 ? 2.563 6.411 -3.796 1.00 90.38 88 LYS A N 1
ATOM 705 C CA . LYS A 1 88 ? 3.156 7.510 -4.572 1.00 90.38 88 LYS A CA 1
ATOM 706 C C . LYS A 1 88 ? 4.554 7.160 -5.069 1.00 90.38 88 LYS A C 1
ATOM 708 O O . LYS A 1 88 ? 5.317 6.515 -4.353 1.00 90.38 88 LYS A O 1
ATOM 713 N N . LEU A 1 89 ? 4.878 7.597 -6.280 1.00 91.62 89 LEU A N 1
ATOM 714 C CA . LEU A 1 89 ? 6.222 7.466 -6.825 1.00 91.62 89 LEU A CA 1
ATOM 715 C C . LEU A 1 89 ? 7.162 8.382 -6.038 1.00 91.62 89 LEU A C 1
ATOM 717 O O . LEU A 1 89 ? 6.808 9.526 -5.754 1.00 91.62 89 LEU A O 1
ATOM 721 N N . LYS A 1 90 ? 8.329 7.867 -5.657 1.00 88.69 90 LYS A N 1
ATOM 722 C CA . LYS A 1 90 ? 9.366 8.638 -4.973 1.00 88.69 90 LYS A CA 1
ATOM 723 C C . LYS A 1 90 ? 10.684 8.477 -5.714 1.00 88.69 90 LYS A C 1
ATOM 725 O O . LYS A 1 90 ? 11.102 7.356 -6.006 1.00 88.69 90 LYS A O 1
ATOM 730 N N . THR A 1 91 ? 11.336 9.597 -5.992 1.00 77.69 91 THR A N 1
ATOM 731 C CA . THR A 1 91 ? 12.683 9.628 -6.562 1.00 77.69 91 THR A CA 1
ATOM 732 C C . THR A 1 91 ? 13.734 9.765 -5.462 1.00 77.69 91 THR A C 1
ATOM 734 O O . THR A 1 91 ? 13.440 10.149 -4.328 1.00 77.69 91 THR A O 1
ATOM 737 N N . ALA A 1 92 ? 14.993 9.472 -5.795 1.00 61.72 92 ALA A N 1
ATOM 738 C CA . ALA A 1 92 ? 16.115 9.663 -4.876 1.00 61.72 92 ALA A CA 1
ATOM 739 C C . ALA A 1 92 ? 16.292 11.132 -4.427 1.00 61.72 92 ALA A C 1
ATOM 741 O O . ALA A 1 92 ? 16.884 11.362 -3.377 1.00 61.72 92 ALA A O 1
ATOM 742 N N . ALA A 1 93 ? 15.751 12.100 -5.180 1.00 60.75 93 ALA A N 1
ATOM 743 C CA . ALA A 1 93 ? 15.811 13.530 -4.875 1.00 60.75 93 ALA A CA 1
ATOM 744 C C . ALA A 1 93 ? 14.826 13.978 -3.775 1.00 60.75 93 ALA A C 1
ATOM 746 O O . ALA A 1 93 ? 14.946 15.084 -3.264 1.00 60.75 93 ALA A O 1
ATOM 747 N N . ASP A 1 94 ? 13.878 13.123 -3.381 1.00 59.19 94 ASP A N 1
ATOM 748 C CA . ASP A 1 94 ? 12.820 13.446 -2.414 1.00 59.19 94 ASP A CA 1
ATOM 749 C C . ASP A 1 94 ? 13.213 13.098 -0.954 1.00 59.19 94 ASP A C 1
ATOM 751 O O . ASP A 1 94 ? 12.357 12.723 -0.136 1.00 59.19 94 ASP A O 1
ATOM 755 N N . LYS A 1 95 ? 14.513 13.091 -0.631 1.00 50.75 95 LYS A N 1
ATOM 756 C CA . LYS A 1 95 ? 15.054 12.760 0.701 1.00 50.75 95 LYS A CA 1
ATOM 757 C C . LYS A 1 95 ? 15.496 13.994 1.469 1.00 50.75 95 LYS A C 1
ATOM 759 O O . LYS A 1 95 ? 16.199 14.831 0.872 1.00 50.75 95 LYS A O 1
#

Radius of gyration: 19.81 Å; chains: 1; bounding box: 44×33×52 Å

Foldseek 3Di:
DDPVVVVVVVVVVVVVVVVVVVVPPPLAAAADECVPVLCVPPDPPDFLVSVCVPQPLVVPPDPNSVCCVVRDDPCSVDRPDHPCVRHPHDYPVND